Protein AF-W2CLN7-F1 (afdb_monomer)

Mean predicted aligned error: 7.68 Å

Secondary structure (DSSP, 8-state):
----EEES-EESSEEEEEEEES-EESSEEEEEEEES-EESSEEEEEEEES-EESSEEEEEEEES-EESSEEEEEEEES-EESSEEEEEEEES-B-SS-EEEEEEEEEB-SS-EEEEEEEEE--SS-EEEEEEEEE--SS-EEEEEEEEE--SS-EEEEEEE---

Organism: NCBI:txid1411021

Solvent-accessible surface area (backbone atoms only — not comparable to full-atom values): 7115 Å² total; per-residue (Å²): 134,73,83,41,79,48,67,69,46,78,46,69,50,79,46,78,36,40,31,38,33,49,27,38,31,56,25,40,39,40,27,48,31,36,34,50,27,38,27,57,23,37,37,38,28,47,32,36,33,50,26,38,30,56,27,40,40,38,28,48,32,38,34,48,27,38,32,57,26,38,40,39,26,47,32,39,34,48,28,38,30,62,23,41,42,37,26,45,32,39,33,48,31,41,25,64,21,43,38,40,27,48,30,40,36,53,32,40,27,63,20,41,35,41,30,45,32,41,39,40,40,46,25,61,23,41,35,41,29,46,33,39,37,43,39,43,27,62,21,42,35,43,29,48,31,40,37,35,72,61,51,88,32,60,74,49,58,80,38,79,45,74,74,130

Nearest PDB structures (foldseek):
  2bx6-assembly1_A  TM=1.753E-01  e=4.184E+00  Homo sapiens

pLDDT: mean 82.28, std 10.79, range [40.53, 95.12]

Foldseek 3Di:
DQADEDECAEEAEEAEHQEYECYEYAEEYEYQEYECYEYAEEYEYQEYENYEYAEEYEHQEYECYEYAYEYEYQEYENYEYAEEYEYQEAYAYEYCYEYEYQEYYQYEYQEEYEYAEYENYEYQYEYEYAEYADYEYQEEYEYAEYEAYDYVYHYHYVYYHHDD

Sequence (164 aa):
MSAGTIMGCDGRGRMSAGILMGCGSRGRMSADVLMGCDSRGRMSAGVLMGCGSRGRMSADVLMGCDSRGRMSADVLMGCDGRGRMSADVLMGCDSPGDTVASMIMGCGSPGDTVASMIMGYGSPGDTVASTIMGCGSPGDTVASMIMGYGSPGDTVASMIMSWA

Radius of gyration: 18.01 Å; Cα contacts (8 Å, |Δi|>4): 533; chains: 1; bounding box: 44×25×57 Å

Structure (mmCIF, N/CA/C/O backbone):
data_AF-W2CLN7-F1
#
_entry.id   AF-W2CLN7-F1
#
loop_
_atom_site.group_PDB
_atom_site.id
_atom_site.type_symbol
_atom_site.label_atom_id
_atom_site.label_alt_id
_atom_site.label_comp_id
_atom_site.label_asym_id
_atom_site.label_entity_id
_atom_site.label_seq_id
_atom_site.pdbx_PDB_ins_code
_atom_site.Cartn_x
_atom_site.Cartn_y
_atom_site.Cartn_z
_atom_site.occupancy
_atom_site.B_iso_or_equiv
_atom_site.auth_seq_id
_atom_site.auth_comp_id
_atom_site.auth_asym_id
_atom_site.auth_atom_id
_atom_site.pdbx_PDB_model_num
ATOM 1 N N . MET A 1 1 ? 11.859 -13.016 -22.669 1.00 40.53 1 MET A N 1
ATOM 2 C CA . MET A 1 1 ? 11.866 -13.033 -21.192 1.00 40.53 1 MET A CA 1
ATOM 3 C C . MET A 1 1 ? 13.079 -12.243 -20.731 1.00 40.53 1 MET A C 1
ATOM 5 O O . MET A 1 1 ? 14.184 -12.759 -20.799 1.00 40.53 1 MET A O 1
ATOM 9 N N . SER A 1 2 ? 12.904 -10.970 -20.378 1.00 44.28 2 SER A N 1
ATOM 10 C CA . SER A 1 2 ? 14.002 -10.115 -19.904 1.00 44.28 2 SER A CA 1
ATOM 11 C C . SER A 1 2 ? 14.142 -10.271 -18.388 1.00 44.28 2 SER A C 1
ATOM 13 O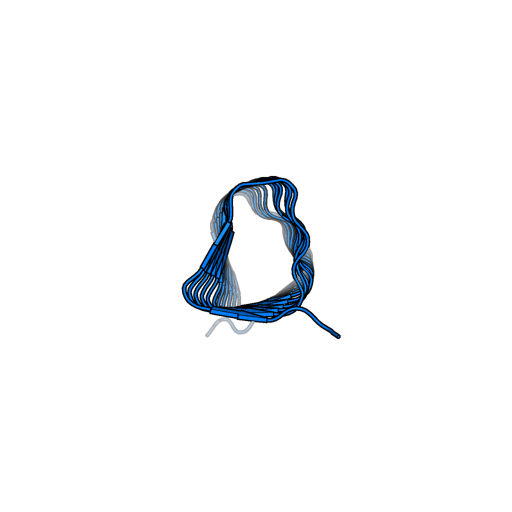 O . SER A 1 2 ? 13.695 -9.418 -17.631 1.00 44.28 2 SER A O 1
ATOM 15 N N . ALA A 1 3 ? 14.709 -11.396 -17.946 1.00 51.69 3 ALA A N 1
ATOM 16 C CA . ALA A 1 3 ? 14.999 -11.680 -16.538 1.00 51.69 3 ALA A CA 1
ATOM 17 C C . ALA A 1 3 ? 16.324 -11.015 -16.125 1.00 51.69 3 ALA A C 1
ATOM 19 O O . ALA A 1 3 ? 17.318 -11.680 -15.850 1.00 51.69 3 ALA A O 1
ATOM 20 N N . GLY A 1 4 ? 16.370 -9.687 -16.196 1.00 80.12 4 GLY A N 1
ATOM 21 C CA . GLY A 1 4 ? 17.538 -8.912 -15.788 1.00 80.12 4 GLY A CA 1
ATOM 22 C C . GLY A 1 4 ? 17.340 -8.307 -14.405 1.00 80.12 4 GLY A C 1
ATOM 23 O O . GLY A 1 4 ? 16.282 -7.737 -14.131 1.00 80.12 4 GLY A O 1
ATOM 24 N N . THR A 1 5 ? 18.372 -8.390 -13.570 1.00 84.31 5 THR A N 1
ATOM 25 C CA . THR A 1 5 ? 18.561 -7.470 -12.444 1.00 84.31 5 THR A CA 1
ATOM 26 C C . THR A 1 5 ? 19.162 -6.181 -12.995 1.00 84.31 5 THR A C 1
ATOM 28 O O . THR A 1 5 ? 20.199 -6.233 -13.657 1.00 84.31 5 THR A O 1
ATOM 31 N N . ILE A 1 6 ? 18.541 -5.030 -12.738 1.00 83.00 6 ILE A N 1
ATOM 32 C CA . ILE A 1 6 ? 19.112 -3.720 -13.082 1.00 83.00 6 ILE A CA 1
ATOM 33 C C . ILE A 1 6 ? 19.438 -2.973 -11.792 1.00 83.00 6 ILE A C 1
ATOM 35 O O . ILE A 1 6 ? 18.638 -2.938 -10.859 1.00 83.00 6 ILE A O 1
ATOM 39 N N . MET A 1 7 ? 20.624 -2.379 -11.740 1.00 87.38 7 MET A N 1
ATOM 40 C CA . MET A 1 7 ? 21.128 -1.653 -10.580 1.00 87.38 7 MET A CA 1
ATOM 41 C C . MET A 1 7 ? 21.495 -0.220 -10.975 1.00 87.38 7 MET A C 1
ATOM 43 O O . MET A 1 7 ? 22.081 -0.019 -12.038 1.00 87.38 7 MET A O 1
ATOM 47 N N . GLY A 1 8 ? 21.181 0.759 -10.120 1.00 80.62 8 GLY A N 1
ATOM 48 C CA . GLY A 1 8 ? 21.719 2.124 -10.216 1.00 80.62 8 GLY A CA 1
ATOM 49 C C . GLY A 1 8 ? 21.309 2.873 -11.484 1.00 80.62 8 GLY A C 1
ATOM 50 O O . GLY A 1 8 ? 22.146 3.467 -12.162 1.00 80.62 8 GLY A O 1
ATOM 51 N N . CYS A 1 9 ? 20.033 2.791 -11.850 1.00 79.75 9 CYS A N 1
ATOM 52 C CA . CYS A 1 9 ? 19.534 3.259 -13.132 1.00 79.75 9 CYS A CA 1
ATOM 53 C C . CYS A 1 9 ? 18.553 4.428 -12.997 1.00 79.75 9 CYS A C 1
ATOM 55 O O . CYS A 1 9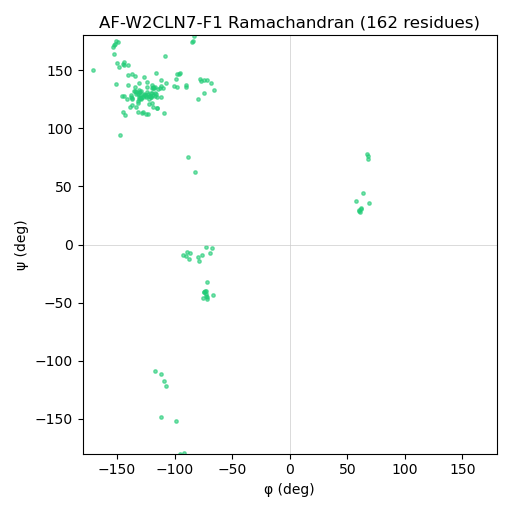 ? 17.544 4.316 -12.307 1.00 79.75 9 CYS A O 1
ATOM 57 N N . ASP A 1 10 ? 18.818 5.527 -13.711 1.00 85.12 10 ASP A N 1
ATOM 58 C CA . ASP A 1 10 ? 18.001 6.743 -13.673 1.00 85.12 10 ASP A CA 1
ATOM 59 C C . ASP A 1 10 ? 17.370 7.064 -15.030 1.00 85.12 10 ASP A C 1
ATOM 61 O O . ASP A 1 10 ? 18.049 7.181 -16.051 1.00 85.12 10 ASP A O 1
ATOM 65 N N . GLY A 1 11 ? 16.050 7.261 -15.055 1.00 78.06 11 GLY A N 1
ATOM 66 C CA . GLY A 1 11 ? 15.325 7.516 -16.300 1.00 78.06 11 GLY A CA 1
ATOM 67 C C . GLY A 1 11 ? 14.079 8.388 -16.156 1.00 78.06 11 GLY A C 1
ATOM 68 O O . GLY A 1 11 ? 13.441 8.486 -15.110 1.00 78.06 11 GLY A O 1
ATOM 69 N N . ARG A 1 12 ? 13.671 9.040 -17.250 1.00 75.62 12 ARG A N 1
ATOM 70 C CA . ARG A 1 12 ? 12.396 9.789 -17.304 1.00 75.62 12 ARG A CA 1
ATOM 71 C C . ARG A 1 12 ? 11.223 8.959 -17.842 1.00 75.62 12 ARG A C 1
ATOM 73 O O . ARG A 1 12 ? 10.091 9.427 -17.791 1.00 75.62 12 ARG A O 1
ATOM 80 N N . GLY A 1 13 ? 11.502 7.764 -18.366 1.00 78.00 13 GLY A N 1
ATOM 81 C CA . GLY A 1 13 ? 10.555 6.929 -19.106 1.00 78.00 13 GLY A CA 1
ATOM 82 C C . GLY A 1 13 ? 9.903 5.813 -18.288 1.00 78.00 13 GLY A C 1
ATOM 83 O O . GLY A 1 13 ? 9.705 5.924 -17.077 1.00 78.00 13 GLY A O 1
ATOM 84 N N . ARG A 1 14 ? 9.530 4.740 -18.991 1.00 83.75 14 ARG A N 1
ATOM 85 C CA . ARG A 1 14 ? 9.054 3.491 -18.393 1.00 83.75 14 ARG A CA 1
ATOM 86 C C . ARG A 1 14 ? 10.235 2.560 -18.155 1.00 83.75 14 ARG A C 1
ATOM 88 O O . ARG A 1 14 ? 11.065 2.406 -19.044 1.00 83.75 14 ARG A O 1
ATOM 95 N N . MET A 1 15 ? 10.277 1.942 -16.985 1.00 84.56 15 MET A N 1
ATOM 96 C CA . MET A 1 15 ? 11.284 0.960 -16.610 1.00 84.56 15 MET A CA 1
ATOM 97 C C . MET A 1 15 ? 10.586 -0.340 -16.225 1.00 84.56 15 MET A C 1
ATOM 99 O O . MET A 1 15 ? 9.626 -0.318 -15.449 1.00 84.56 15 MET A O 1
ATOM 103 N N . SER A 1 16 ? 11.041 -1.450 -16.801 1.00 85.94 16 SER A N 1
ATOM 104 C CA . SER A 1 16 ? 10.509 -2.778 -16.507 1.00 85.94 16 SER A CA 1
ATOM 105 C C . SER A 1 16 ? 11.621 -3.817 -16.474 1.00 85.94 16 SER A C 1
ATOM 107 O O . SER A 1 16 ? 12.384 -3.918 -17.433 1.00 85.94 16 SER A O 1
ATOM 109 N N . ALA A 1 17 ? 11.716 -4.556 -15.373 1.00 86.81 17 ALA A N 1
ATOM 110 C CA . ALA A 1 17 ? 12.707 -5.610 -15.147 1.00 86.81 17 ALA A CA 1
ATOM 111 C C . ALA A 1 17 ? 12.148 -6.653 -14.170 1.00 86.81 17 ALA A C 1
ATOM 113 O O . ALA A 1 17 ? 11.103 -6.416 -13.579 1.00 86.81 17 ALA A O 1
ATOM 114 N N . GLY A 1 18 ? 12.836 -7.779 -13.972 1.00 88.69 18 GLY A N 1
ATOM 115 C CA . GLY A 1 18 ? 12.469 -8.705 -12.891 1.00 88.69 18 GLY A CA 1
ATOM 116 C C . GLY A 1 18 ? 12.827 -8.120 -11.523 1.00 88.69 18 GLY A C 1
ATOM 117 O O . GLY A 1 18 ? 11.998 -8.065 -10.621 1.00 88.69 18 GLY A O 1
ATOM 118 N N . ILE A 1 19 ? 14.050 -7.595 -11.395 1.00 90.38 19 ILE A N 1
ATOM 119 C CA . ILE A 1 19 ? 14.555 -6.991 -10.156 1.00 90.38 19 ILE A CA 1
ATOM 120 C C . ILE A 1 19 ? 15.177 -5.629 -10.474 1.00 90.38 19 ILE A C 1
ATOM 122 O O . ILE A 1 19 ? 16.013 -5.529 -11.376 1.00 90.38 19 ILE A O 1
ATOM 126 N N . LEU A 1 20 ? 14.816 -4.589 -9.718 1.00 88.69 20 LEU A N 1
ATOM 127 C CA . LEU A 1 20 ? 15.508 -3.296 -9.738 1.00 88.69 20 LEU A CA 1
ATOM 128 C C . LEU A 1 20 ? 16.068 -2.965 -8.354 1.00 88.69 20 LEU A C 1
ATOM 130 O O . LEU A 1 20 ? 15.388 -3.122 -7.341 1.00 88.69 20 LEU A O 1
ATOM 134 N N . MET A 1 21 ? 17.297 -2.459 -8.316 1.00 91.56 21 MET A N 1
ATOM 135 C CA . MET A 1 21 ? 17.931 -1.989 -7.086 1.00 91.56 21 MET A CA 1
ATOM 136 C C . MET A 1 21 ? 18.499 -0.585 -7.256 1.00 91.56 21 MET A C 1
ATOM 138 O O . MET A 1 21 ? 19.287 -0.339 -8.171 1.00 91.56 21 MET A O 1
ATOM 142 N N . GLY A 1 22 ? 18.133 0.334 -6.362 1.00 89.81 22 GLY A N 1
ATOM 143 C CA . GLY A 1 22 ? 18.686 1.689 -6.350 1.00 89.81 22 GLY A CA 1
ATOM 144 C C . GLY A 1 22 ? 18.390 2.486 -7.621 1.00 89.81 22 GLY A C 1
ATOM 145 O O . GLY A 1 22 ? 19.237 3.256 -8.063 1.00 89.81 22 GLY A O 1
ATOM 146 N N . CYS A 1 23 ? 17.248 2.247 -8.271 1.00 87.69 23 CYS A N 1
ATOM 147 C CA . CYS A 1 23 ? 16.892 2.933 -9.511 1.00 87.69 23 CYS A CA 1
ATOM 148 C C . CYS A 1 23 ? 15.928 4.099 -9.261 1.00 87.69 23 CYS A C 1
ATOM 150 O O . CYS A 1 23 ? 14.998 4.003 -8.457 1.00 87.69 23 CYS A O 1
ATOM 152 N N . GLY A 1 24 ? 16.118 5.189 -10.003 1.00 85.88 24 GLY A N 1
ATOM 153 C CA . GLY A 1 24 ? 15.277 6.376 -9.984 1.00 85.88 24 GLY A CA 1
ATOM 154 C C . GLY A 1 24 ? 14.461 6.530 -11.267 1.00 85.88 24 GLY A C 1
ATOM 155 O O . GLY A 1 24 ? 14.965 6.433 -12.389 1.00 85.88 24 GLY A O 1
ATOM 156 N N . SER A 1 25 ? 13.166 6.842 -11.154 1.00 83.06 25 SER A N 1
ATOM 157 C CA . SER A 1 25 ? 12.386 7.248 -12.327 1.00 83.06 25 SER A CA 1
ATOM 158 C C . SER A 1 25 ? 11.452 8.432 -12.098 1.00 83.06 25 SER A C 1
ATOM 160 O O . SER A 1 25 ? 10.865 8.628 -11.035 1.00 83.06 25 SER A O 1
ATOM 162 N N . ARG A 1 26 ? 11.258 9.254 -13.135 1.00 83.62 26 ARG A N 1
ATOM 163 C CA . ARG A 1 26 ? 10.167 10.253 -13.145 1.00 83.62 26 ARG A CA 1
ATOM 164 C C . ARG A 1 26 ? 8.863 9.712 -13.738 1.00 83.62 26 ARG A C 1
ATOM 166 O O . ARG A 1 26 ? 7.851 10.403 -13.670 1.00 83.62 26 ARG A O 1
ATOM 173 N N . GLY A 1 27 ? 8.904 8.524 -14.338 1.00 84.88 27 GLY A N 1
ATOM 174 C CA . GLY A 1 27 ? 7.815 7.948 -15.118 1.00 84.88 27 GLY A CA 1
ATOM 175 C C . GLY A 1 27 ? 7.121 6.792 -14.405 1.00 84.88 27 GLY A C 1
ATOM 176 O O . GLY A 1 27 ? 6.542 6.964 -13.333 1.00 84.88 27 GLY A O 1
ATOM 177 N N . ARG A 1 28 ? 7.104 5.618 -15.041 1.00 86.38 28 ARG A N 1
ATOM 178 C CA . ARG A 1 28 ? 6.528 4.404 -14.446 1.00 86.38 28 ARG A CA 1
ATOM 179 C C . ARG A 1 28 ? 7.599 3.349 -14.262 1.00 86.38 28 ARG A C 1
ATOM 181 O O . ARG A 1 28 ? 8.358 3.099 -15.193 1.00 86.38 28 ARG A O 1
ATOM 188 N N . MET A 1 29 ? 7.597 2.712 -13.104 1.00 88.94 29 MET A N 1
ATOM 189 C CA . MET A 1 29 ? 8.494 1.618 -12.768 1.00 88.94 29 MET A CA 1
ATOM 190 C C . MET A 1 29 ? 7.658 0.386 -12.436 1.00 88.94 29 MET A C 1
ATOM 192 O O . MET A 1 29 ? 6.744 0.482 -11.618 1.00 88.94 29 MET A O 1
ATOM 196 N N . SER A 1 30 ? 7.952 -0.730 -13.098 1.00 90.06 30 SER A N 1
ATOM 197 C CA . SER A 1 30 ? 7.366 -2.034 -12.794 1.00 90.06 30 SER A CA 1
ATOM 198 C C . SER A 1 30 ? 8.451 -3.087 -12.652 1.00 90.06 30 SER A C 1
ATOM 200 O O . SER A 1 30 ? 9.293 -3.190 -13.537 1.00 90.06 30 SER A O 1
ATOM 202 N N . ALA A 1 31 ? 8.420 -3.880 -11.591 1.00 90.50 31 ALA A N 1
ATOM 203 C CA . ALA A 1 31 ? 9.251 -5.076 -11.487 1.00 90.50 31 ALA A CA 1
ATOM 204 C C . ALA A 1 31 ? 8.579 -6.132 -10.618 1.00 90.50 31 ALA A C 1
ATOM 206 O O . ALA A 1 31 ? 7.556 -5.840 -10.019 1.00 90.50 31 ALA A O 1
ATOM 207 N N . ASP A 1 32 ? 9.151 -7.322 -10.506 1.00 93.00 32 ASP A N 1
ATOM 208 C CA . ASP A 1 32 ? 8.696 -8.271 -9.488 1.00 93.00 32 ASP A CA 1
ATOM 209 C C . ASP A 1 32 ? 9.198 -7.819 -8.107 1.00 93.00 32 ASP A C 1
ATOM 211 O O . ASP A 1 32 ? 8.439 -7.805 -7.138 1.00 93.00 32 ASP A O 1
ATOM 215 N N . VAL A 1 33 ? 10.452 -7.347 -8.039 1.00 92.31 33 VAL A N 1
ATOM 216 C CA . VAL A 1 33 ? 11.088 -6.840 -6.813 1.00 92.31 33 VAL A CA 1
ATOM 217 C C . VAL A 1 33 ? 11.766 -5.489 -7.053 1.00 92.31 33 VAL A C 1
ATOM 219 O O . VAL A 1 33 ? 12.587 -5.358 -7.965 1.00 92.31 33 VAL A O 1
ATOM 222 N N . LEU A 1 34 ? 11.487 -4.496 -6.201 1.00 90.56 34 LEU A N 1
ATOM 223 C CA . LEU A 1 34 ? 12.263 -3.252 -6.116 1.00 90.56 34 LEU A CA 1
ATOM 224 C C . LEU A 1 34 ? 12.880 -3.102 -4.726 1.00 90.56 34 LEU A C 1
ATOM 226 O O . LEU A 1 34 ? 12.198 -3.258 -3.713 1.00 90.56 34 LEU A O 1
ATOM 230 N N . MET A 1 35 ? 14.153 -2.722 -4.675 1.00 93.38 35 MET A N 1
ATOM 231 C CA . MET A 1 35 ? 14.824 -2.359 -3.426 1.00 93.38 35 MET A CA 1
ATOM 232 C C . MET A 1 35 ? 15.474 -0.983 -3.543 1.00 93.38 35 MET A C 1
ATOM 234 O O . MET A 1 35 ? 16.206 -0.724 -4.501 1.00 93.38 35 MET A O 1
ATOM 238 N N . GLY A 1 36 ? 15.207 -0.091 -2.588 1.00 92.00 36 GLY A N 1
ATOM 239 C CA . GLY A 1 36 ? 15.827 1.238 -2.532 1.00 92.00 36 GLY A CA 1
ATOM 240 C C . GLY A 1 36 ? 15.553 2.112 -3.759 1.00 92.00 36 GLY A C 1
ATOM 241 O O . GLY A 1 36 ? 16.416 2.884 -4.164 1.00 92.00 36 GLY A O 1
ATOM 242 N N . CYS A 1 37 ? 14.416 1.922 -4.431 1.00 90.50 37 CYS A N 1
ATOM 243 C CA . CYS A 1 37 ? 14.094 2.637 -5.664 1.00 90.50 37 CYS A CA 1
ATOM 244 C C . CYS A 1 37 ? 13.227 3.869 -5.391 1.00 90.50 37 CYS A C 1
ATOM 246 O O . CYS A 1 37 ? 12.349 3.843 -4.531 1.00 90.50 37 CYS A O 1
ATOM 248 N N . ASP A 1 38 ? 13.401 4.913 -6.202 1.00 90.50 38 A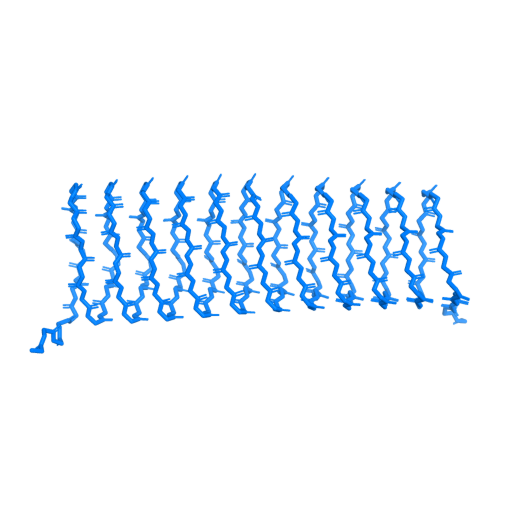SP A N 1
ATOM 249 C CA . ASP A 1 38 ? 12.662 6.170 -6.086 1.00 90.50 38 ASP A CA 1
ATOM 250 C C . ASP A 1 38 ? 11.852 6.479 -7.348 1.00 90.50 38 ASP A C 1
ATOM 252 O O . ASP A 1 38 ? 12.368 6.489 -8.468 1.00 90.50 38 ASP A O 1
ATOM 256 N N . SER A 1 39 ? 10.566 6.812 -7.198 1.00 86.19 39 SER A N 1
ATOM 257 C CA . SER A 1 39 ? 9.731 7.237 -8.329 1.00 86.19 39 SER A CA 1
ATOM 258 C C . SER A 1 39 ? 8.889 8.477 -8.054 1.00 86.19 39 SER A C 1
ATOM 260 O O . SER A 1 39 ? 8.098 8.539 -7.114 1.00 86.19 39 SER A O 1
ATOM 262 N N . ARG A 1 40 ? 8.955 9.475 -8.944 1.00 85.81 40 ARG A N 1
ATOM 263 C CA . ARG A 1 40 ? 8.006 10.610 -8.904 1.00 85.81 40 ARG A CA 1
ATOM 264 C C . ARG A 1 40 ? 6.640 10.281 -9.511 1.00 85.81 40 ARG A C 1
ATOM 266 O O . ARG A 1 40 ? 5.715 11.067 -9.331 1.00 85.81 40 ARG A O 1
ATOM 273 N N . GLY A 1 41 ? 6.529 9.179 -10.251 1.00 86.38 41 GLY A N 1
ATOM 274 C CA . GLY A 1 41 ? 5.321 8.814 -10.983 1.00 86.38 41 GLY A CA 1
ATOM 275 C C . GLY A 1 41 ? 4.608 7.618 -10.364 1.00 86.38 41 GLY A C 1
ATOM 276 O O . GLY A 1 41 ? 4.094 7.714 -9.253 1.00 86.38 41 GLY A O 1
ATOM 277 N N . ARG A 1 42 ? 4.504 6.508 -11.101 1.00 88.06 42 ARG A N 1
ATOM 278 C CA . ARG A 1 42 ? 3.890 5.276 -10.573 1.00 88.06 42 ARG A CA 1
ATOM 279 C C . ARG A 1 42 ? 4.915 4.171 -10.404 1.00 88.06 42 ARG A C 1
ATOM 281 O O . ARG A 1 42 ? 5.785 4.016 -11.258 1.00 88.06 42 ARG A O 1
ATOM 288 N N . MET A 1 43 ? 4.775 3.413 -9.333 1.00 90.62 43 MET A N 1
ATOM 289 C CA . MET A 1 43 ? 5.615 2.276 -8.997 1.00 90.62 43 MET A CA 1
ATOM 290 C C . MET A 1 43 ? 4.711 1.081 -8.705 1.00 90.62 43 MET A C 1
ATOM 292 O O . MET A 1 43 ? 3.807 1.205 -7.880 1.00 90.62 43 MET A O 1
ATOM 296 N N . SER A 1 44 ? 4.934 -0.031 -9.404 1.00 91.75 44 SER A N 1
ATOM 297 C CA . SER A 1 44 ? 4.251 -1.297 -9.136 1.00 91.75 44 SER A CA 1
ATOM 298 C C . SER A 1 44 ? 5.240 -2.441 -9.011 1.00 91.75 44 SER A C 1
ATOM 300 O O . SER A 1 44 ? 6.076 -2.597 -9.897 1.00 91.75 44 SER A O 1
ATOM 302 N N . ALA A 1 45 ? 5.120 -3.258 -7.971 1.00 92.50 45 ALA A N 1
ATOM 303 C CA . ALA A 1 45 ? 5.865 -4.510 -7.893 1.00 92.50 45 ALA A CA 1
ATOM 304 C C . ALA A 1 45 ? 5.123 -5.593 -7.122 1.00 92.50 45 ALA A C 1
ATOM 306 O O . ALA A 1 45 ? 4.086 -5.300 -6.556 1.00 92.50 45 ALA A O 1
ATOM 307 N N . GLY A 1 46 ? 5.641 -6.819 -7.079 1.00 93.94 46 GLY A N 1
ATOM 308 C CA . GLY A 1 46 ? 5.189 -7.782 -6.071 1.00 93.94 46 GLY A CA 1
ATOM 309 C C . GLY A 1 46 ? 5.722 -7.388 -4.693 1.00 93.94 46 GLY A C 1
ATOM 310 O O . GLY A 1 46 ? 4.978 -7.310 -3.720 1.00 93.94 46 GLY A O 1
ATOM 311 N N . VAL A 1 47 ? 7.010 -7.033 -4.627 1.00 93.38 47 VAL A N 1
ATOM 312 C CA . VAL A 1 47 ? 7.686 -6.650 -3.379 1.00 93.38 47 VAL A CA 1
ATOM 313 C C . VAL A 1 47 ? 8.437 -5.331 -3.538 1.00 93.38 47 VAL A C 1
ATOM 315 O O . VAL A 1 47 ? 9.263 -5.186 -4.443 1.00 93.38 47 VAL A O 1
ATOM 318 N N . LEU A 1 48 ? 8.203 -4.388 -2.622 1.00 91.69 48 LEU A N 1
ATOM 319 C CA . LEU A 1 48 ? 9.017 -3.181 -2.462 1.00 91.69 48 LEU A CA 1
ATOM 320 C C . LEU A 1 48 ? 9.655 -3.142 -1.078 1.00 91.69 48 LEU A C 1
ATOM 322 O O . LEU A 1 48 ? 8.987 -3.331 -0.062 1.00 91.69 48 LEU A O 1
ATOM 326 N N . MET A 1 49 ? 10.940 -2.815 -1.039 1.00 94.69 49 MET A N 1
ATOM 327 C CA . MET A 1 49 ? 11.675 -2.631 0.209 1.00 94.69 49 MET A CA 1
ATOM 328 C C . MET A 1 49 ? 12.442 -1.312 0.177 1.00 94.69 49 MET A C 1
ATOM 330 O O . MET A 1 49 ? 13.210 -1.067 -0.756 1.00 94.69 49 MET A O 1
ATOM 334 N N . GLY A 1 50 ? 12.230 -0.449 1.172 1.00 92.56 50 GLY A N 1
ATOM 335 C CA . GLY A 1 50 ? 12.954 0.822 1.288 1.00 92.56 50 GLY A CA 1
ATOM 336 C C . GLY A 1 50 ? 12.738 1.772 0.106 1.00 92.56 50 GLY A C 1
ATOM 337 O O . GLY A 1 50 ? 13.657 2.490 -0.273 1.00 92.56 50 GLY A O 1
ATOM 338 N N . CYS A 1 51 ? 11.588 1.700 -0.568 1.00 91.19 51 CYS A N 1
ATOM 339 C CA . CYS A 1 51 ? 11.331 2.472 -1.782 1.00 91.19 51 CYS A CA 1
ATOM 340 C C . CYS A 1 51 ? 10.573 3.769 -1.484 1.00 91.19 51 CYS A C 1
ATOM 342 O O . CYS A 1 51 ? 9.697 3.806 -0.623 1.00 91.19 51 CYS A O 1
ATOM 344 N N . GLY A 1 52 ? 10.855 4.814 -2.263 1.00 89.50 52 GLY A N 1
ATOM 345 C CA . GLY A 1 52 ? 10.213 6.118 -2.159 1.00 89.50 52 GLY A CA 1
ATOM 346 C C . GLY A 1 52 ? 9.318 6.438 -3.357 1.00 89.50 52 GLY A C 1
ATOM 347 O O . GLY A 1 52 ? 9.691 6.260 -4.521 1.00 89.50 52 GLY A O 1
ATOM 348 N N . SER A 1 53 ? 8.120 6.988 -3.121 1.00 87.19 53 SER A N 1
ATOM 349 C CA . SER A 1 53 ? 7.320 7.567 -4.206 1.00 87.19 53 SER A CA 1
ATOM 350 C C . SER A 1 53 ? 6.592 8.862 -3.865 1.00 87.19 53 SER A C 1
ATOM 352 O O . SER A 1 53 ? 5.935 9.005 -2.840 1.00 87.19 53 SER A O 1
ATOM 354 N N . ARG A 1 54 ? 6.619 9.826 -4.794 1.00 86.06 54 ARG A N 1
ATOM 355 C CA . ARG A 1 54 ? 5.758 11.024 -4.711 1.00 86.06 54 ARG A CA 1
ATOM 356 C C . ARG A 1 54 ? 4.380 10.838 -5.344 1.00 86.06 54 ARG A C 1
ATOM 358 O O . ARG A 1 54 ? 3.536 11.713 -5.182 1.00 86.06 54 ARG A O 1
ATOM 365 N N . GLY A 1 55 ? 4.175 9.764 -6.102 1.00 87.50 55 GLY A N 1
ATOM 366 C CA . GLY A 1 55 ? 2.956 9.547 -6.873 1.00 87.50 55 GLY A CA 1
ATOM 367 C C . GLY A 1 55 ? 2.134 8.389 -6.329 1.00 87.50 55 GLY A C 1
ATOM 368 O O . GLY A 1 55 ? 1.522 8.510 -5.275 1.00 87.50 55 GLY A O 1
ATOM 369 N N . ARG A 1 56 ? 2.042 7.286 -7.074 1.00 88.44 56 ARG A N 1
ATOM 370 C CA . ARG A 1 56 ? 1.305 6.098 -6.615 1.00 88.44 56 ARG A CA 1
ATOM 371 C C . ARG A 1 56 ? 2.215 4.892 -6.532 1.00 88.44 56 ARG A C 1
ATOM 373 O O . ARG A 1 56 ? 2.950 4.630 -7.482 1.00 88.44 56 ARG A O 1
ATOM 380 N N . MET A 1 57 ? 2.098 4.171 -5.433 1.00 91.38 57 MET A N 1
ATOM 381 C CA . MET A 1 57 ? 2.841 2.962 -5.138 1.00 91.38 57 MET A CA 1
ATOM 382 C C . MET A 1 57 ? 1.845 1.832 -4.895 1.00 91.38 57 MET A C 1
ATOM 384 O O . MET A 1 57 ? 0.906 2.002 -4.116 1.00 91.38 57 MET A O 1
ATOM 388 N N . SER A 1 58 ? 2.024 0.715 -5.595 1.00 92.44 58 SER A N 1
ATOM 389 C CA . SER A 1 58 ? 1.184 -0.467 -5.419 1.00 92.44 58 SER A CA 1
ATOM 390 C C . SER A 1 58 ? 2.023 -1.734 -5.423 1.00 92.44 58 SER A C 1
ATOM 392 O O . SER A 1 58 ? 2.786 -1.932 -6.366 1.00 92.44 58 SER A O 1
ATOM 394 N N . ALA A 1 59 ? 1.890 -2.578 -4.408 1.00 93.44 59 ALA A N 1
ATOM 395 C CA . ALA A 1 59 ? 2.545 -3.881 -4.398 1.00 93.44 59 ALA A CA 1
ATOM 396 C C . ALA A 1 59 ? 1.777 -4.899 -3.576 1.00 93.44 59 ALA A C 1
ATOM 398 O O . ALA A 1 59 ? 0.853 -4.508 -2.889 1.00 93.44 59 ALA A O 1
ATOM 399 N N . ASP A 1 60 ? 2.167 -6.165 -3.596 1.00 95.12 60 ASP A N 1
ATOM 400 C CA . ASP A 1 60 ? 1.594 -7.131 -2.655 1.00 95.12 60 ASP A CA 1
ATOM 401 C C . ASP A 1 60 ? 2.189 -6.881 -1.258 1.00 95.12 60 ASP A C 1
ATOM 403 O O . ASP A 1 60 ? 1.479 -6.838 -0.255 1.00 95.12 60 ASP A O 1
ATOM 407 N N . VAL A 1 61 ? 3.499 -6.605 -1.195 1.00 93.81 61 VAL A N 1
ATOM 408 C CA . VAL A 1 61 ? 4.223 -6.336 0.055 1.00 93.81 61 VAL A CA 1
ATOM 409 C C . VAL A 1 61 ? 5.063 -5.066 -0.048 1.00 93.81 61 VAL A C 1
ATOM 411 O O . VAL A 1 61 ? 5.919 -4.949 -0.930 1.00 93.81 61 VAL A O 1
ATOM 414 N N . LEU A 1 62 ? 4.880 -4.143 0.901 1.00 91.81 62 LEU A N 1
ATOM 415 C CA . LEU A 1 62 ? 5.781 -3.011 1.127 1.00 91.81 62 LEU A CA 1
ATOM 416 C C . LEU A 1 62 ? 6.406 -3.086 2.517 1.00 91.81 62 LEU A C 1
ATOM 418 O O . LEU A 1 62 ? 5.723 -3.286 3.522 1.00 91.81 62 LEU A O 1
ATOM 422 N N . MET A 1 63 ? 7.711 -2.852 2.572 1.00 94.31 63 MET A N 1
ATOM 423 C CA . MET A 1 63 ? 8.465 -2.817 3.819 1.00 94.31 63 MET A CA 1
ATOM 424 C C . MET A 1 63 ? 9.349 -1.572 3.866 1.00 94.31 63 MET A C 1
ATOM 426 O O . MET A 1 63 ? 10.161 -1.362 2.962 1.00 94.31 63 MET A O 1
ATOM 430 N N . GLY A 1 64 ? 9.200 -0.742 4.901 1.00 91.88 64 GLY A N 1
ATOM 431 C CA . GLY A 1 64 ? 10.036 0.449 5.088 1.00 91.88 64 GLY A CA 1
ATOM 432 C C . GLY A 1 64 ? 9.913 1.474 3.959 1.00 91.88 64 GLY A C 1
ATOM 433 O O . GLY A 1 64 ? 10.912 2.078 3.582 1.00 91.88 64 GLY A O 1
ATOM 434 N N . CYS A 1 65 ? 8.752 1.570 3.309 1.00 90.75 65 CYS A N 1
ATOM 435 C CA . CYS A 1 65 ? 8.572 2.411 2.126 1.00 90.75 65 CYS A CA 1
ATOM 436 C C . CYS A 1 65 ? 7.952 3.763 2.479 1.00 90.75 65 CYS A C 1
ATOM 438 O O . CYS A 1 65 ? 7.063 3.839 3.322 1.00 90.75 65 CYS A O 1
ATOM 440 N N . ASP A 1 66 ? 8.347 4.799 1.737 1.00 90.00 66 ASP A N 1
ATOM 441 C CA . ASP A 1 66 ? 7.878 6.169 1.932 1.00 90.00 66 ASP A CA 1
ATOM 442 C C . ASP A 1 66 ? 7.009 6.647 0.766 1.00 90.00 66 ASP A C 1
ATOM 444 O O . ASP A 1 66 ? 7.446 6.658 -0.393 1.00 90.00 66 ASP A O 1
ATOM 448 N N . SER A 1 67 ? 5.792 7.141 1.033 1.00 86.81 67 SER A N 1
ATOM 449 C CA . SER A 1 67 ? 4.971 7.768 -0.016 1.00 86.81 67 SER A CA 1
ATOM 450 C C . SER A 1 67 ? 4.329 9.100 0.349 1.00 86.81 67 SER A C 1
ATOM 452 O O . SER A 1 67 ? 3.621 9.249 1.335 1.00 86.81 67 SER A O 1
ATOM 454 N N . ARG A 1 68 ? 4.468 10.103 -0.527 1.00 85.12 68 ARG A N 1
ATOM 455 C CA . ARG A 1 68 ? 3.708 11.366 -0.403 1.00 85.12 68 ARG A CA 1
ATOM 456 C C . ARG A 1 68 ? 2.333 11.330 -1.073 1.00 85.12 68 ARG A C 1
ATOM 458 O O . ARG A 1 68 ? 1.613 12.318 -0.982 1.00 85.12 68 ARG A O 1
ATOM 465 N N . GLY A 1 69 ? 2.009 10.265 -1.803 1.00 86.81 69 GLY A N 1
ATOM 466 C CA . GLY A 1 69 ? 0.817 10.210 -2.644 1.00 86.81 69 GLY A CA 1
ATOM 467 C C . GLY A 1 69 ? -0.171 9.137 -2.207 1.00 86.81 69 GLY A C 1
ATOM 468 O O . GLY A 1 69 ? -0.874 9.321 -1.225 1.00 86.81 69 GLY A O 1
ATOM 469 N N . ARG A 1 70 ? -0.316 8.050 -2.966 1.00 87.75 70 ARG A N 1
ATOM 470 C CA . ARG A 1 70 ? -1.153 6.919 -2.527 1.00 87.75 70 ARG A CA 1
ATOM 471 C C . ARG A 1 70 ? -0.361 5.634 -2.504 1.00 87.75 70 ARG A C 1
ATOM 473 O O . ARG A 1 70 ? 0.337 5.342 -3.477 1.00 87.75 70 ARG A O 1
ATOM 480 N N . MET A 1 71 ? -0.540 4.890 -1.425 1.00 90.50 71 MET A N 1
ATOM 481 C CA . MET A 1 71 ? 0.084 3.605 -1.179 1.00 90.50 71 MET A CA 1
ATOM 482 C C . MET A 1 71 ? -1.012 2.551 -1.040 1.00 90.50 71 MET A C 1
ATOM 484 O O . MET A 1 71 ? -1.972 2.754 -0.295 1.00 90.50 71 MET A O 1
ATOM 488 N N . SER A 1 72 ? -0.900 1.461 -1.792 1.00 91.88 72 SER A N 1
ATOM 489 C CA . SER A 1 72 ? -1.836 0.340 -1.699 1.00 91.88 72 SER A CA 1
ATOM 490 C C . SER A 1 72 ? -1.085 -0.980 -1.736 1.00 91.88 72 SER A C 1
ATOM 492 O O . SER A 1 72 ? -0.314 -1.184 -2.672 1.00 91.88 72 SER A O 1
ATOM 494 N N . ALA A 1 73 ? -1.297 -1.851 -0.756 1.00 93.25 73 ALA A N 1
ATOM 495 C CA . ALA A 1 73 ? -0.724 -3.192 -0.778 1.00 93.25 73 ALA A CA 1
ATOM 496 C C . ALA A 1 73 ? -1.534 -4.196 0.018 1.00 93.25 73 ALA A C 1
ATOM 498 O O . ALA A 1 73 ? -2.390 -3.786 0.779 1.00 93.25 73 ALA A O 1
ATOM 499 N N . ASP A 1 74 ? -1.243 -5.484 -0.087 1.00 94.50 74 ASP A N 1
ATOM 500 C CA . ASP A 1 74 ? -1.855 -6.450 0.827 1.00 94.50 74 ASP A CA 1
ATOM 501 C C . ASP A 1 74 ? -1.219 -6.310 2.218 1.00 94.50 74 ASP A C 1
ATOM 503 O O . ASP A 1 74 ? -1.914 -6.300 3.233 1.00 94.50 74 ASP A O 1
ATOM 507 N N . VAL A 1 75 ? 0.102 -6.100 2.278 1.00 92.81 75 VAL A N 1
ATOM 508 C CA . VAL A 1 75 ? 0.851 -5.942 3.533 1.00 92.81 75 VAL A CA 1
ATOM 509 C C . VAL A 1 75 ? 1.737 -4.699 3.505 1.00 92.81 75 VAL A C 1
ATOM 511 O O . VAL A 1 75 ? 2.601 -4.568 2.636 1.00 92.81 75 VAL A O 1
ATOM 514 N N . LEU A 1 76 ? 1.583 -3.826 4.507 1.00 91.06 76 LEU A N 1
ATOM 515 C CA . LEU A 1 76 ? 2.508 -2.726 4.795 1.00 91.06 76 LEU A CA 1
ATOM 516 C C . LEU A 1 76 ? 3.140 -2.898 6.173 1.00 91.06 76 LEU A C 1
ATOM 518 O O . LEU A 1 76 ? 2.451 -3.083 7.177 1.00 91.06 76 LEU A O 1
ATOM 522 N N . MET A 1 77 ? 4.464 -2.792 6.217 1.00 92.81 77 MET A N 1
ATOM 523 C CA . MET A 1 77 ? 5.240 -2.892 7.448 1.00 92.81 77 MET A CA 1
ATOM 524 C C . MET A 1 77 ? 6.233 -1.737 7.547 1.00 92.81 77 MET A C 1
ATOM 526 O O . MET A 1 77 ? 7.075 -1.578 6.661 1.00 92.81 77 MET A O 1
ATOM 530 N N . GLY A 1 78 ? 6.155 -0.940 8.615 1.00 89.69 78 GLY A N 1
ATOM 531 C CA . GLY A 1 78 ? 7.088 0.168 8.849 1.00 89.69 78 GLY A CA 1
ATOM 532 C C . GLY A 1 78 ? 7.078 1.227 7.747 1.00 89.69 78 GLY A C 1
ATOM 533 O O . GLY A 1 78 ? 8.132 1.753 7.412 1.00 89.69 78 GLY A O 1
ATOM 534 N N . CYS A 1 79 ? 5.946 1.427 7.073 1.00 87.62 79 CYS A N 1
ATOM 535 C CA . CYS A 1 79 ? 5.837 2.341 5.942 1.00 87.62 79 CYS A CA 1
ATOM 536 C C . CYS A 1 79 ? 5.259 3.676 6.392 1.00 87.62 79 CYS A C 1
ATOM 538 O O . CYS A 1 79 ? 4.225 3.697 7.058 1.00 87.62 79 CYS A O 1
ATOM 540 N N . ASP A 1 80 ? 5.850 4.769 5.919 1.00 86.31 80 ASP A N 1
ATOM 541 C CA . ASP A 1 80 ? 5.408 6.112 6.266 1.00 86.31 80 ASP A CA 1
ATOM 542 C C . ASP A 1 80 ? 4.900 6.863 5.038 1.00 86.31 80 ASP A C 1
ATOM 544 O O . ASP A 1 80 ? 5.346 6.698 3.895 1.00 86.31 80 ASP A O 1
ATOM 548 N N . GLY A 1 81 ? 3.922 7.741 5.231 1.00 81.88 81 GLY A N 1
ATOM 549 C CA . GLY A 1 81 ? 3.457 8.518 4.095 1.00 81.88 81 GLY A CA 1
ATOM 550 C C . GLY A 1 81 ? 2.512 9.645 4.411 1.00 81.88 81 GLY A C 1
ATOM 551 O O . GLY A 1 81 ? 1.735 9.568 5.336 1.00 81.88 81 GLY A O 1
ATOM 552 N N . ARG A 1 82 ? 2.526 10.712 3.611 1.00 82.31 82 ARG A N 1
ATOM 553 C CA . ARG A 1 82 ? 1.660 11.889 3.838 1.00 82.31 82 ARG A CA 1
ATOM 554 C C . ARG A 1 82 ? 0.294 11.829 3.165 1.00 82.31 82 ARG A C 1
ATOM 556 O O . ARG A 1 82 ? -0.482 12.769 3.302 1.00 82.31 82 ARG A O 1
ATOM 563 N N . GLY A 1 83 ? 0.054 10.814 2.347 1.00 83.56 83 GLY A N 1
ATOM 564 C CA . GLY A 1 83 ? -1.200 10.692 1.618 1.00 83.56 83 GLY A CA 1
ATOM 565 C C . GLY A 1 83 ? -2.024 9.517 2.115 1.00 83.56 83 GLY A C 1
ATOM 566 O O . GLY A 1 83 ? -1.981 9.208 3.291 1.00 83.56 83 GLY A O 1
ATOM 567 N N . ARG A 1 84 ? -2.801 8.884 1.236 1.00 86.12 84 ARG A N 1
ATOM 568 C CA . ARG A 1 84 ? -3.713 7.807 1.653 1.00 86.12 84 ARG A CA 1
ATOM 569 C C . ARG A 1 84 ? -3.045 6.445 1.587 1.00 86.12 84 ARG A C 1
ATOM 571 O O . ARG A 1 84 ? -2.404 6.134 0.574 1.00 86.12 84 ARG A O 1
ATOM 578 N N . MET A 1 85 ? -3.284 5.649 2.620 1.00 88.50 85 MET A N 1
ATOM 579 C CA . MET A 1 85 ? -2.779 4.293 2.765 1.00 88.50 85 MET A CA 1
ATOM 580 C C . MET A 1 85 ? -3.943 3.300 2.750 1.00 88.50 85 MET A C 1
ATOM 582 O O . MET A 1 85 ? -4.971 3.517 3.393 1.00 88.50 85 MET A O 1
ATOM 586 N N . SER A 1 86 ? -3.813 2.224 1.980 1.00 90.06 86 SER A N 1
ATOM 587 C CA . SER A 1 86 ? -4.801 1.144 1.982 1.00 90.06 86 SER A CA 1
ATOM 588 C C . SER A 1 86 ? -4.113 -0.208 1.975 1.00 90.06 86 SER A C 1
ATOM 590 O O . SER A 1 86 ? -3.299 -0.443 1.082 1.00 90.06 86 SER A O 1
ATOM 592 N N . ALA A 1 87 ? -4.429 -1.077 2.934 1.00 91.56 87 ALA A N 1
ATOM 593 C CA . ALA A 1 87 ? -3.897 -2.433 2.922 1.00 91.56 87 ALA A CA 1
ATOM 594 C C . ALA A 1 87 ? -4.759 -3.470 3.618 1.00 91.56 87 ALA A C 1
ATOM 596 O O . ALA A 1 87 ? -5.608 -3.116 4.415 1.00 91.56 87 ALA A O 1
ATOM 597 N N . ASP A 1 88 ? -4.524 -4.756 3.389 1.00 92.75 88 ASP A N 1
ATOM 598 C CA . ASP A 1 88 ? -5.160 -5.763 4.239 1.00 92.75 88 ASP A CA 1
ATOM 599 C C . ASP A 1 88 ? -4.524 -5.794 5.629 1.00 92.75 88 ASP A C 1
ATOM 601 O O . ASP A 1 88 ? -5.236 -5.854 6.631 1.00 92.75 88 ASP A O 1
ATOM 605 N N . VAL A 1 89 ? -3.201 -5.673 5.716 1.00 90.50 89 VAL A N 1
ATOM 606 C CA . VAL A 1 89 ? -2.472 -5.669 6.987 1.00 90.50 89 VAL A CA 1
ATOM 607 C C . VAL A 1 89 ? -1.538 -4.469 7.070 1.00 90.50 89 VAL A C 1
ATOM 609 O O . VAL A 1 89 ? -0.679 -4.280 6.210 1.00 90.50 89 VAL A O 1
ATOM 612 N N . LEU A 1 90 ? -1.670 -3.692 8.147 1.00 89.56 90 LEU A N 1
ATOM 613 C CA . LEU A 1 90 ? -0.760 -2.608 8.514 1.00 89.56 90 LEU A CA 1
ATOM 614 C C . LEU A 1 90 ? -0.063 -2.913 9.831 1.00 89.56 90 LEU A C 1
ATOM 616 O O . LEU A 1 90 ? -0.721 -3.198 10.832 1.00 89.56 90 LEU A O 1
ATOM 620 N N . MET A 1 91 ? 1.260 -2.788 9.842 1.00 90.25 91 MET A N 1
ATOM 621 C CA . MET A 1 91 ? 2.067 -2.974 11.042 1.00 90.25 91 MET A CA 1
ATOM 622 C C . MET A 1 91 ? 3.081 -1.841 11.198 1.00 90.25 91 MET A C 1
ATOM 624 O O . MET A 1 91 ? 3.948 -1.672 10.340 1.00 90.25 91 MET A O 1
ATOM 628 N N . GLY A 1 92 ? 2.991 -1.078 12.291 1.00 85.25 92 GLY A N 1
ATOM 629 C CA . GLY A 1 92 ? 3.961 -0.024 12.615 1.00 85.25 92 GLY A CA 1
ATOM 630 C C . GLY A 1 92 ? 4.116 1.050 11.537 1.00 85.25 92 GLY A C 1
ATOM 631 O O . GLY A 1 92 ? 5.237 1.438 1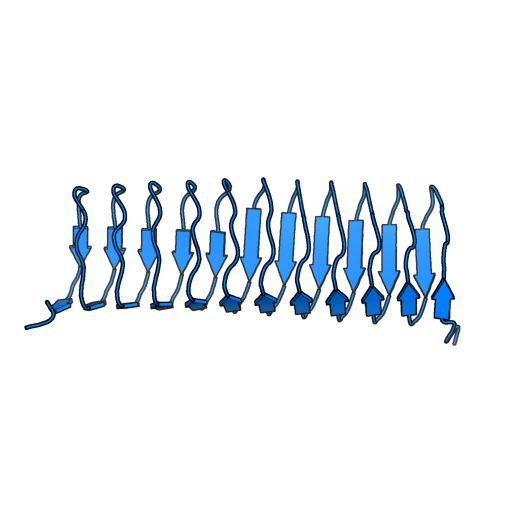1.242 1.00 85.25 92 GLY A O 1
ATOM 632 N N . CYS A 1 93 ? 3.027 1.440 10.876 1.00 83.19 93 CYS A N 1
ATOM 633 C CA . CYS A 1 93 ? 3.023 2.423 9.792 1.00 83.19 93 CYS A CA 1
ATOM 634 C C . CYS A 1 93 ? 2.407 3.740 10.265 1.00 83.19 93 CYS A C 1
ATOM 636 O O . CYS A 1 93 ? 1.352 3.706 10.904 1.00 83.19 93 CYS A O 1
ATOM 638 N N . ASP A 1 94 ? 2.993 4.874 9.869 1.00 80.25 94 ASP A N 1
ATOM 639 C CA . ASP A 1 94 ? 2.482 6.191 10.239 1.00 80.25 94 ASP A CA 1
ATOM 640 C C . ASP A 1 94 ? 2.108 7.051 9.022 1.00 80.25 94 ASP A C 1
ATOM 642 O O . ASP A 1 94 ? 2.866 7.253 8.064 1.00 80.25 94 ASP A O 1
ATOM 646 N N . SER A 1 95 ? 0.902 7.623 9.056 1.00 78.19 95 SER A N 1
ATOM 647 C CA . SER A 1 95 ? 0.430 8.506 7.992 1.00 78.19 95 SER A CA 1
ATOM 648 C C . SER A 1 95 ? -0.459 9.631 8.504 1.00 78.19 95 SER A C 1
ATOM 650 O 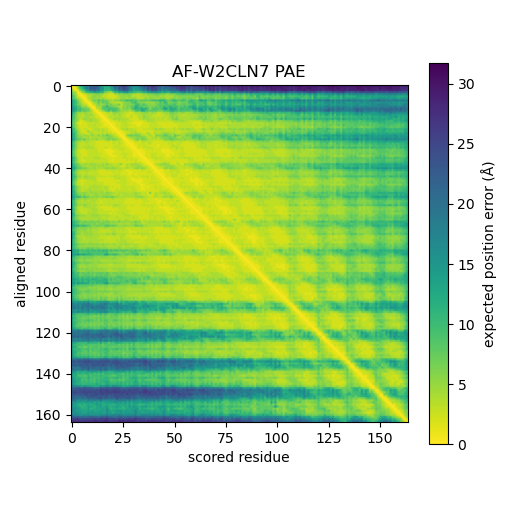O . SER A 1 95 ? -1.451 9.364 9.160 1.00 78.19 95 SER A O 1
ATOM 652 N N . PRO A 1 96 ? -0.201 10.912 8.187 1.00 78.38 96 PRO A N 1
ATOM 653 C CA . PRO A 1 96 ? -1.179 11.961 8.460 1.00 78.38 96 PRO A CA 1
ATOM 654 C C . PRO A 1 96 ? -2.404 11.961 7.540 1.00 78.38 96 PRO A C 1
ATOM 656 O O . PRO A 1 96 ? -3.257 12.827 7.707 1.00 78.38 96 PRO A O 1
ATOM 659 N N . GLY A 1 97 ? -2.479 11.070 6.550 1.00 82.38 97 GLY A N 1
ATOM 660 C CA . GLY A 1 97 ? -3.672 10.916 5.724 1.00 82.38 97 GLY A CA 1
ATOM 661 C C . GLY A 1 97 ? -4.590 9.809 6.232 1.00 82.38 97 GLY A C 1
ATOM 662 O O . GLY A 1 97 ? -4.304 9.145 7.221 1.00 82.38 97 GLY A O 1
ATOM 663 N N . ASP A 1 98 ? -5.698 9.613 5.521 1.00 85.88 98 ASP A N 1
ATOM 664 C CA . ASP A 1 98 ? -6.654 8.560 5.844 1.00 85.88 98 ASP A CA 1
ATOM 665 C C . ASP A 1 98 ? -6.058 7.172 5.575 1.00 85.88 98 ASP A C 1
ATOM 667 O O . ASP A 1 98 ? -5.456 6.920 4.514 1.00 85.88 98 ASP A O 1
ATOM 671 N N . THR A 1 99 ? -6.337 6.263 6.503 1.00 86.12 99 THR A N 1
ATOM 672 C CA . THR A 1 99 ? -5.837 4.893 6.509 1.00 86.12 99 THR A CA 1
ATOM 673 C C . THR A 1 99 ? -7.005 3.916 6.470 1.00 86.12 99 THR A C 1
ATOM 675 O O . THR A 1 99 ? -7.929 3.985 7.277 1.00 86.12 99 THR A O 1
ATOM 678 N N . VAL A 1 100 ? -6.977 2.988 5.517 1.00 89.12 100 VAL A N 1
ATOM 679 C CA . VAL A 1 100 ? -7.988 1.930 5.409 1.00 89.12 100 VAL A CA 1
ATOM 680 C C . VAL A 1 100 ? -7.295 0.586 5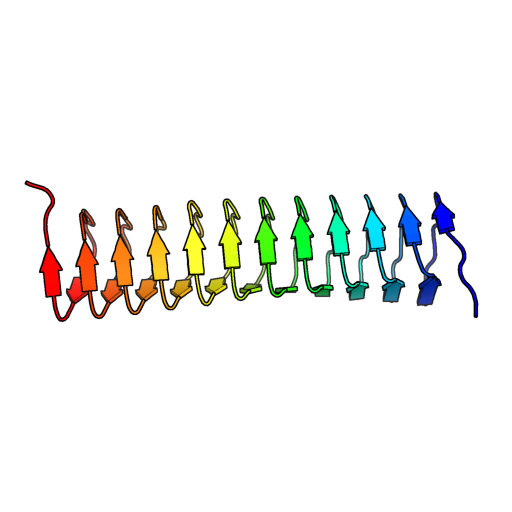.475 1.00 89.12 100 VAL A C 1
ATOM 682 O O . VAL A 1 100 ? -6.454 0.309 4.619 1.00 89.12 100 VAL A O 1
ATOM 685 N N . ALA A 1 101 ? -7.645 -0.257 6.446 1.00 89.06 101 ALA A N 1
ATOM 686 C CA . ALA A 1 101 ? -7.100 -1.602 6.462 1.00 89.06 101 ALA A CA 1
ATOM 687 C C . ALA A 1 101 ? -7.980 -2.692 7.041 1.00 89.06 101 ALA A C 1
ATOM 689 O O . ALA A 1 101 ? -8.789 -2.452 7.918 1.00 89.06 101 ALA A O 1
ATOM 690 N N . SER A 1 102 ? -7.803 -3.933 6.607 1.00 90.75 102 SER A N 1
ATOM 691 C CA . SER A 1 102 ? -8.518 -5.041 7.248 1.00 90.75 102 SER A CA 1
ATOM 692 C C . SER A 1 102 ? -8.023 -5.225 8.694 1.00 90.75 102 SER A C 1
ATOM 694 O O . SER A 1 102 ? -8.831 -5.316 9.621 1.00 90.75 102 SER A O 1
ATOM 696 N N . MET A 1 103 ? -6.709 -5.166 8.916 1.00 89.19 103 MET A N 1
ATOM 697 C CA . MET A 1 103 ? -6.065 -5.296 10.222 1.00 89.19 103 MET A CA 1
ATOM 698 C C . MET A 1 103 ? -4.989 -4.223 10.435 1.00 89.19 103 MET A C 1
ATOM 700 O O . MET A 1 103 ? -4.151 -3.999 9.564 1.00 89.19 103 MET A O 1
ATOM 704 N N . ILE A 1 104 ? -4.975 -3.607 11.618 1.00 87.19 104 ILE A N 1
ATOM 705 C CA . ILE A 1 104 ? -3.966 -2.627 12.042 1.00 87.19 104 ILE A CA 1
ATOM 706 C C . ILE A 1 104 ? -3.315 -3.082 13.346 1.00 87.19 104 ILE A C 1
ATOM 708 O O . ILE A 1 104 ? -4.010 -3.399 14.313 1.00 87.19 104 ILE A O 1
ATOM 712 N N . MET A 1 105 ? -1.982 -3.066 13.384 1.00 86.62 105 MET A N 1
ATOM 713 C CA . MET A 1 105 ? -1.186 -3.409 14.558 1.00 86.62 105 MET A CA 1
ATOM 714 C C . MET A 1 105 ? -0.112 -2.349 14.831 1.00 86.62 105 MET A C 1
ATOM 716 O O . MET A 1 105 ? 0.841 -2.217 14.064 1.00 86.62 105 MET A O 1
ATOM 720 N N . GLY A 1 106 ? -0.221 -1.625 15.947 1.00 75.75 106 GLY A N 1
ATOM 721 C CA . GLY A 1 106 ? 0.848 -0.724 16.397 1.00 75.75 106 GLY A CA 1
ATOM 722 C C . GLY A 1 106 ? 1.067 0.509 15.516 1.00 75.75 106 GLY A C 1
ATOM 723 O O . GLY A 1 106 ? 2.214 0.891 15.327 1.00 75.75 106 GLY A O 1
ATOM 724 N N . CYS A 1 107 ? 0.016 1.095 14.940 1.00 68.56 107 CYS A N 1
ATOM 725 C CA . CYS A 1 107 ? 0.126 2.249 14.033 1.00 68.56 107 CYS A CA 1
ATOM 726 C C . CYS A 1 107 ? -0.378 3.556 14.680 1.00 68.56 107 CYS A C 1
ATOM 728 O O . CYS A 1 107 ? -1.147 3.520 15.646 1.00 68.56 107 CYS A O 1
ATOM 730 N N . GLY A 1 108 ? 0.001 4.706 14.114 1.00 64.56 108 GLY A N 1
ATOM 731 C CA . GLY A 1 108 ? -0.565 6.015 14.440 1.00 64.56 108 GLY A CA 1
ATOM 732 C C . GLY A 1 108 ? -0.805 6.865 13.187 1.00 64.56 108 GLY A C 1
ATOM 733 O O . GLY A 1 108 ? 0.050 7.039 12.326 1.00 64.56 108 GLY A O 1
ATOM 734 N N . SER A 1 109 ? -2.001 7.415 13.017 1.00 66.88 109 SER A N 1
ATOM 735 C CA . SER A 1 109 ? -2.325 8.324 11.918 1.00 66.88 109 SER A CA 1
ATOM 736 C C . SER A 1 109 ? -3.191 9.470 12.426 1.00 66.88 109 SER A C 1
ATOM 738 O O . SER A 1 109 ? -4.300 9.235 12.877 1.00 66.88 109 SER A O 1
ATOM 740 N N . PRO A 1 110 ? -2.758 10.740 12.353 1.00 66.81 110 PRO A N 1
ATOM 741 C CA . PRO A 1 110 ? -3.634 11.845 12.729 1.00 66.81 110 PRO A CA 1
ATOM 742 C C . PRO A 1 110 ? -4.831 12.061 11.790 1.00 66.81 110 PRO A C 1
ATOM 744 O O . PRO A 1 110 ? -5.631 12.949 12.064 1.00 66.81 110 PRO A O 1
ATOM 747 N N . GLY A 1 111 ? -4.947 11.287 10.706 1.00 76.88 111 GLY A N 1
ATOM 748 C CA . GLY A 1 111 ? -6.136 11.235 9.858 1.00 76.88 111 GLY A CA 1
ATOM 749 C C . GLY A 1 111 ? -7.130 10.145 10.272 1.00 76.88 111 GLY A C 1
ATOM 750 O O . GLY A 1 111 ? -6.903 9.389 11.216 1.00 76.88 111 GLY A O 1
ATOM 751 N N . ASP A 1 112 ? -8.225 10.054 9.524 1.00 83.81 112 ASP A N 1
ATOM 752 C CA . ASP A 1 112 ? -9.299 9.100 9.804 1.00 83.81 112 ASP A CA 1
ATOM 753 C C . ASP A 1 112 ? -8.880 7.665 9.480 1.00 83.81 112 ASP A C 1
ATOM 755 O O . ASP A 1 112 ? -8.220 7.397 8.467 1.00 83.81 112 ASP A O 1
ATOM 759 N N . THR A 1 113 ? -9.307 6.728 10.323 1.00 83.25 113 THR A N 1
ATOM 760 C CA . THR A 1 113 ? -8.945 5.316 10.199 1.00 83.25 113 THR A CA 1
ATOM 761 C C . THR A 1 113 ? -10.167 4.427 10.128 1.00 83.25 113 THR A C 1
ATOM 763 O O . THR A 1 113 ? -11.038 4.451 10.995 1.00 83.25 113 THR A O 1
ATOM 766 N N . VAL A 1 114 ? -10.206 3.583 9.100 1.00 86.19 114 VAL A N 1
ATOM 767 C CA . VAL A 1 114 ? -11.235 2.558 8.941 1.00 86.19 114 VAL A CA 1
ATOM 768 C C . VAL A 1 114 ? -10.565 1.199 8.940 1.00 86.19 114 VAL A C 1
ATOM 770 O O . VAL A 1 114 ? -9.763 0.916 8.047 1.00 86.19 114 VAL A O 1
ATOM 773 N N . ALA A 1 115 ? -10.906 0.345 9.907 1.00 86.44 115 ALA A N 1
ATOM 774 C CA . ALA A 1 115 ? -10.392 -1.014 9.909 1.00 86.44 115 ALA A CA 1
ATOM 775 C C . ALA A 1 115 ? -11.346 -2.090 10.400 1.00 86.44 115 ALA A C 1
ATOM 777 O O . ALA A 1 115 ? -12.266 -1.822 11.152 1.00 86.44 115 ALA A O 1
ATOM 778 N N . SER A 1 116 ? -11.144 -3.348 10.015 1.00 88.00 116 SER A N 1
ATOM 779 C CA . SER A 1 116 ? -11.946 -4.417 10.631 1.00 88.00 116 SER A CA 1
ATOM 780 C C . SER A 1 116 ? -11.449 -4.702 12.048 1.00 88.00 116 SER A C 1
ATOM 782 O O . SER A 1 116 ? -12.247 -4.741 12.985 1.00 88.00 116 SER A O 1
ATOM 784 N N . MET A 1 117 ? -10.134 -4.826 12.226 1.00 86.12 117 MET A N 1
ATOM 785 C CA . MET A 1 117 ? -9.503 -5.103 13.516 1.00 86.12 117 MET A CA 1
ATOM 786 C C . MET A 1 117 ? -8.352 -4.137 13.801 1.00 86.12 117 MET A C 1
ATOM 788 O O . MET A 1 117 ? -7.479 -3.947 12.958 1.00 86.12 117 MET A O 1
ATOM 792 N N . ILE A 1 118 ? -8.319 -3.576 15.010 1.00 84.62 118 ILE A N 1
ATOM 793 C CA . ILE A 1 118 ? -7.260 -2.680 15.484 1.00 84.62 118 ILE A CA 1
ATOM 794 C C . ILE A 1 118 ? -6.676 -3.219 16.792 1.00 84.62 118 ILE A C 1
ATOM 796 O O . ILE A 1 118 ? -7.415 -3.452 17.749 1.00 84.62 118 ILE A O 1
ATOM 800 N N . MET A 1 119 ? -5.352 -3.377 16.849 1.00 82.56 119 MET A N 1
ATOM 801 C CA . MET A 1 119 ? -4.610 -3.769 18.051 1.00 82.56 119 MET A CA 1
ATOM 802 C C . MET A 1 119 ? -3.474 -2.781 18.336 1.00 82.56 119 MET A C 1
ATOM 804 O O . MET A 1 119 ? -2.520 -2.710 17.562 1.00 82.56 119 MET A O 1
ATOM 808 N N . GLY A 1 120 ? -3.541 -2.040 19.446 1.00 70.25 120 GLY A N 1
ATOM 809 C CA . GLY A 1 120 ? -2.500 -1.068 19.799 1.00 70.25 120 GLY A CA 1
ATOM 810 C C . GLY A 1 120 ? -2.462 0.111 18.827 1.00 70.25 120 GLY A C 1
ATOM 811 O O . GLY A 1 120 ? -1.620 0.146 17.937 1.00 70.25 120 GLY A O 1
ATOM 812 N N . TYR A 1 121 ? -3.381 1.063 18.968 1.00 65.00 121 TYR A N 1
ATOM 813 C CA . TYR A 1 121 ? -3.484 2.217 18.066 1.00 65.00 121 TYR A CA 1
ATOM 814 C C . TYR A 1 121 ? -3.669 3.510 18.858 1.00 65.00 121 TYR A C 1
ATOM 816 O O . TYR A 1 121 ? -4.308 3.515 19.911 1.00 65.00 121 TYR A O 1
ATOM 824 N N . GLY A 1 122 ? -3.100 4.607 18.376 1.00 62.03 122 GLY A N 1
ATOM 825 C CA . GLY A 1 122 ? -3.260 5.910 19.014 1.00 62.03 122 GLY A CA 1
ATOM 826 C C . GLY A 1 122 ? -3.302 6.992 17.961 1.00 62.03 122 GLY A C 1
ATOM 827 O O . GLY A 1 122 ? -2.327 7.183 17.234 1.00 62.03 122 GLY A O 1
ATOM 828 N N . SER A 1 123 ? -4.441 7.662 17.814 1.00 64.81 123 SER A N 1
ATOM 829 C CA . SER A 1 123 ? -4.621 8.659 16.762 1.00 64.81 123 SER A CA 1
ATOM 830 C C . SER A 1 123 ? -5.600 9.749 17.155 1.00 64.81 123 SER A C 1
ATOM 832 O O . SER A 1 123 ? -6.621 9.465 17.763 1.00 64.81 123 SER A O 1
ATOM 834 N N . PRO A 1 124 ? -5.310 11.017 16.839 1.00 63.00 124 PRO A N 1
ATOM 835 C CA . PRO A 1 124 ? -6.248 12.100 17.094 1.00 63.00 124 PRO A CA 1
ATOM 836 C C . PRO A 1 124 ? -7.419 12.179 16.107 1.00 63.00 124 PRO A C 1
ATOM 838 O O . PRO A 1 124 ? -8.313 12.979 16.354 1.00 63.00 124 PRO A O 1
ATOM 841 N N . GLY A 1 125 ? -7.408 11.404 15.018 1.00 72.25 125 GLY A N 1
ATOM 842 C CA . GLY A 1 125 ? -8.506 11.344 14.049 1.00 72.25 125 GLY A CA 1
ATOM 843 C C . GLY A 1 125 ? -9.627 10.383 14.450 1.00 72.25 125 GLY A C 1
ATOM 844 O O . GLY A 1 125 ? -9.514 9.645 15.435 1.00 72.25 125 GLY A O 1
ATOM 845 N N . ASP A 1 126 ? -10.691 10.369 13.648 1.00 81.25 126 ASP A N 1
ATOM 846 C CA . ASP A 1 126 ? -11.850 9.514 13.894 1.00 81.25 126 ASP A CA 1
ATOM 847 C C . ASP A 1 126 ? -11.553 8.064 13.495 1.00 81.25 126 ASP A C 1
ATOM 849 O O . ASP A 1 126 ? -10.896 7.784 12.486 1.00 81.25 126 ASP A O 1
ATOM 853 N N . THR A 1 127 ? -12.038 7.114 14.295 1.00 80.94 127 THR A N 1
ATOM 854 C CA . THR A 1 127 ? -11.782 5.683 14.089 1.00 80.94 127 THR A CA 1
ATOM 855 C C . THR A 1 127 ? -13.078 4.900 13.946 1.00 80.94 127 THR A C 1
ATOM 857 O O . THR A 1 127 ? -13.927 4.891 14.836 1.00 80.94 127 THR A O 1
ATOM 860 N N . VAL A 1 128 ? -13.203 4.155 12.850 1.00 83.94 128 VAL A N 1
ATOM 861 C CA . VAL A 1 128 ? -14.289 3.194 12.643 1.00 83.94 128 VAL A CA 1
ATOM 862 C C . VAL A 1 128 ? -13.699 1.797 12.571 1.00 83.94 128 VAL A C 1
ATOM 864 O O . VAL A 1 128 ? -12.930 1.503 11.652 1.00 83.94 128 VAL A O 1
ATOM 867 N N . ALA A 1 129 ? -14.069 0.917 13.506 1.00 84.25 129 ALA A N 1
ATOM 868 C CA . ALA A 1 129 ? -13.638 -0.472 13.426 1.00 84.25 129 ALA A CA 1
ATOM 869 C C . ALA A 1 129 ? -14.624 -1.524 13.915 1.00 84.25 129 ALA A C 1
ATOM 871 O O . ALA A 1 129 ? -15.474 -1.265 14.748 1.00 84.25 129 ALA A O 1
ATOM 872 N N . SER A 1 130 ? -14.520 -2.762 13.434 1.00 85.69 130 SER A N 1
ATOM 873 C CA . SER A 1 130 ? -15.369 -3.829 13.993 1.00 85.69 130 SER A CA 1
ATOM 874 C C . SER A 1 130 ? -14.889 -4.226 15.390 1.00 85.69 130 SER A C 1
ATOM 876 O O . SER A 1 130 ? -15.691 -4.354 16.315 1.00 85.69 130 SER A O 1
ATOM 878 N N . THR A 1 131 ? -13.579 -4.376 15.574 1.00 85.00 131 THR A N 1
ATOM 879 C CA . THR A 1 131 ? -12.978 -4.765 16.854 1.00 85.00 131 THR A CA 1
ATOM 880 C C . THR A 1 131 ? -11.759 -3.912 17.165 1.00 85.00 131 THR A C 1
ATOM 882 O O . THR A 1 131 ? -10.873 -3.760 16.326 1.00 85.00 131 THR A O 1
ATOM 885 N N . ILE A 1 132 ? -11.696 -3.393 18.389 1.00 81.69 132 ILE A N 1
ATOM 886 C CA . ILE A 1 132 ? -10.594 -2.575 18.890 1.00 81.69 132 ILE A CA 1
ATOM 887 C C . ILE A 1 132 ? -10.063 -3.181 20.188 1.00 81.69 132 ILE A C 1
ATOM 889 O O . ILE A 1 132 ? -10.827 -3.432 21.120 1.00 81.69 132 ILE A O 1
ATOM 893 N N . MET A 1 133 ? -8.749 -3.382 20.264 1.00 81.31 133 MET A N 1
ATOM 894 C CA . MET A 1 133 ? -8.056 -3.897 21.442 1.00 81.31 133 MET A CA 1
ATOM 895 C C . MET A 1 133 ? -6.882 -2.986 21.816 1.00 81.31 133 MET A C 1
ATOM 897 O O . MET A 1 133 ? -5.902 -2.901 21.077 1.00 81.31 133 MET A O 1
ATOM 901 N N . GLY A 1 134 ? -6.965 -2.323 22.972 1.00 67.19 134 GLY A N 1
ATOM 902 C CA . GLY A 1 134 ? -5.889 -1.483 23.499 1.00 67.19 134 GLY A CA 1
ATOM 903 C C . GLY A 1 134 ? -5.654 -0.233 22.658 1.00 67.19 134 GLY A C 1
ATOM 904 O O . GLY A 1 134 ? -4.667 -0.164 21.928 1.00 67.19 134 GLY A O 1
ATOM 905 N N . CYS A 1 135 ? -6.541 0.757 22.733 1.00 60.66 135 CYS A N 1
ATOM 906 C CA . CYS A 1 135 ? -6.312 2.022 22.039 1.00 60.66 135 CYS A CA 1
ATOM 907 C C . CYS A 1 135 ? -6.750 3.239 22.869 1.00 60.66 135 CYS A C 1
ATOM 909 O O . CYS A 1 135 ? -7.580 3.138 23.777 1.00 60.66 135 CYS A O 1
ATOM 911 N N . GLY A 1 136 ? -6.127 4.378 22.571 1.00 57.69 136 GLY A N 1
ATOM 912 C CA . GLY A 1 136 ? -6.438 5.676 23.160 1.00 57.69 136 GLY A CA 1
ATOM 913 C C . GLY A 1 136 ? -6.297 6.743 22.085 1.00 57.69 136 GLY A C 1
ATOM 914 O O . GLY A 1 136 ? -5.197 6.994 21.595 1.00 57.69 136 GLY A O 1
ATOM 915 N N . SER A 1 137 ? -7.419 7.325 21.684 1.00 62.41 137 SER A N 1
ATOM 916 C CA . SER A 1 137 ? -7.528 8.241 20.550 1.00 62.41 137 SER A CA 1
ATOM 917 C C . SER A 1 137 ? -8.415 9.412 20.955 1.00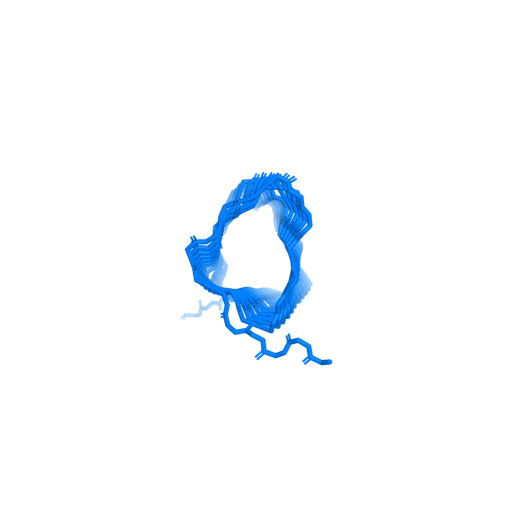 62.41 137 SER A C 1
ATOM 919 O O . SER A 1 137 ? -9.554 9.180 21.329 1.00 62.41 137 SER A O 1
ATOM 921 N N . PRO A 1 138 ? -7.946 10.670 20.946 1.00 60.81 138 PRO A N 1
ATOM 922 C CA . PRO A 1 138 ? -8.794 11.787 21.352 1.00 60.81 138 PRO A CA 1
ATOM 923 C C . PRO A 1 138 ? -9.940 12.117 20.381 1.00 60.81 138 PRO A C 1
ATOM 925 O O . PRO A 1 138 ? -10.763 12.953 20.742 1.00 60.81 138 PRO A O 1
ATOM 928 N N . GLY A 1 139 ? -9.990 11.490 19.199 1.00 70.19 139 GLY A N 1
ATOM 929 C CA . GLY A 1 139 ? -11.098 11.603 18.244 1.00 70.19 139 GLY A CA 1
ATOM 930 C C . GLY A 1 139 ? -12.278 10.675 18.550 1.00 70.19 139 GLY A C 1
ATOM 931 O O . GLY A 1 139 ? -12.246 9.892 19.507 1.00 70.19 139 GLY A O 1
ATOM 932 N N . ASP A 1 140 ? -13.311 10.744 17.712 1.00 79.94 140 ASP A N 1
ATOM 933 C CA . ASP A 1 140 ? -14.523 9.951 17.898 1.00 79.94 140 ASP A CA 1
ATOM 934 C C . ASP A 1 140 ? -14.300 8.508 17.434 1.00 79.94 140 ASP A C 1
ATOM 936 O O . ASP A 1 140 ? -13.596 8.228 16.459 1.00 79.94 140 ASP A O 1
ATOM 940 N N . THR A 1 141 ? -14.877 7.544 18.153 1.00 78.38 141 THR A N 1
ATOM 941 C CA . THR A 1 141 ? -14.706 6.119 17.841 1.00 78.38 141 THR A CA 1
ATOM 942 C C . THR A 1 141 ? -16.035 5.400 17.715 1.00 78.38 141 THR A C 1
ATOM 944 O O . THR A 1 141 ? -16.854 5.391 18.633 1.00 78.38 141 THR A O 1
ATOM 947 N N . VAL A 1 142 ? -16.212 4.707 16.593 1.00 81.88 142 VAL A N 1
ATOM 948 C C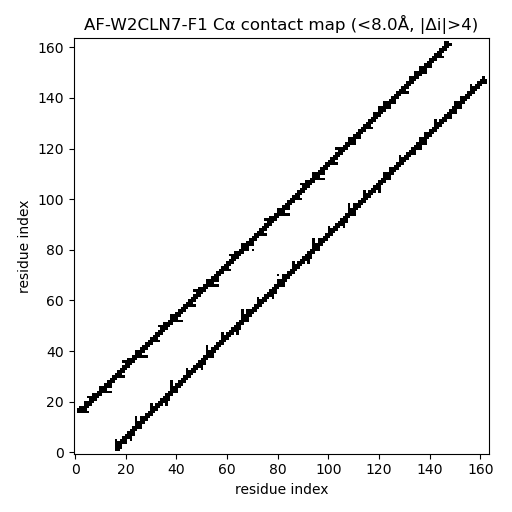A . VAL A 1 142 ? -17.336 3.800 16.363 1.00 81.88 142 VAL A CA 1
ATOM 949 C C . VAL A 1 142 ? -16.802 2.385 16.231 1.00 81.88 142 VAL A C 1
ATOM 951 O O . VAL A 1 142 ? -16.057 2.088 15.294 1.00 81.88 142 VAL A O 1
ATOM 954 N N . ALA A 1 143 ? -17.201 1.492 17.139 1.00 83.25 143 ALA A N 1
ATOM 955 C CA . ALA A 1 143 ? -16.843 0.089 17.009 1.00 83.25 143 ALA A CA 1
ATOM 956 C C . ALA A 1 143 ? -17.893 -0.913 17.464 1.00 83.25 143 ALA A C 1
ATOM 958 O O . ALA A 1 143 ? -18.715 -0.634 18.321 1.00 83.25 143 ALA A O 1
ATOM 959 N N . SER A 1 144 ? -17.874 -2.129 16.916 1.00 85.06 144 SER A N 1
ATOM 960 C CA . SER A 1 144 ? -18.781 -3.171 17.427 1.00 85.06 144 SER A CA 1
ATOM 961 C C . SER A 1 144 ? -18.312 -3.679 18.794 1.00 85.06 144 SER A C 1
ATOM 963 O O . SER A 1 144 ? -19.119 -3.822 19.712 1.00 85.06 144 SER A O 1
ATOM 965 N N . MET A 1 145 ? -17.005 -3.900 18.954 1.00 83.69 145 MET A N 1
ATOM 966 C CA . MET A 1 145 ? -16.398 -4.391 20.191 1.00 83.69 145 MET A CA 1
ATOM 967 C C . MET A 1 145 ? -15.137 -3.600 20.552 1.00 83.69 145 MET A C 1
ATOM 969 O O . MET A 1 145 ? -14.252 -3.432 19.713 1.00 83.69 145 MET A O 1
ATOM 973 N N . ILE A 1 146 ? -15.036 -3.171 21.812 1.00 79.38 146 ILE A N 1
ATOM 974 C CA . ILE A 1 146 ? -13.888 -2.440 22.362 1.00 79.38 146 ILE A CA 1
ATOM 975 C C . ILE A 1 146 ? -13.364 -3.145 23.624 1.00 79.38 146 ILE A C 1
ATOM 977 O O . ILE A 1 146 ? -14.128 -3.416 24.548 1.00 79.38 146 ILE A O 1
ATOM 981 N N . MET A 1 147 ? -12.055 -3.401 23.677 1.00 79.25 147 MET A N 1
ATOM 982 C CA . MET A 1 147 ? -11.342 -4.063 24.780 1.00 79.25 147 MET A CA 1
ATOM 983 C C . MET A 1 147 ? -10.185 -3.187 25.286 1.00 79.25 147 MET A C 1
ATOM 985 O O . MET A 1 147 ? -9.196 -3.031 24.576 1.00 79.25 147 MET A O 1
ATOM 989 N N . GLY A 1 148 ? -10.257 -2.663 26.515 1.00 65.44 148 GLY A N 1
ATOM 990 C CA . GLY A 1 148 ? -9.182 -1.860 27.124 1.00 65.44 148 GLY A CA 1
ATOM 991 C C . GLY A 1 148 ? -8.979 -0.508 26.435 1.00 65.44 148 GLY A C 1
ATOM 992 O O . GLY A 1 148 ? -8.046 -0.337 25.655 1.00 65.44 148 GLY A O 1
ATOM 993 N N . TYR A 1 149 ? -9.872 0.442 26.709 1.00 62.09 149 TYR A N 1
ATOM 994 C CA . TYR A 1 149 ? -9.967 1.703 25.975 1.00 62.09 149 TYR A CA 1
ATOM 995 C C . TYR A 1 149 ? -10.018 2.897 26.922 1.00 62.09 149 TYR A C 1
ATOM 997 O O . TYR A 1 149 ? -10.682 2.844 27.958 1.00 62.09 149 TYR A O 1
ATOM 1005 N N . GLY A 1 150 ? -9.313 3.963 26.556 1.00 56.31 150 GLY A N 1
ATOM 1006 C CA . GLY A 1 150 ? -9.289 5.223 27.287 1.00 56.31 150 GLY A CA 1
ATOM 1007 C C . GLY A 1 150 ? -9.127 6.379 26.314 1.00 56.31 150 GLY A C 1
ATOM 1008 O O . GLY A 1 150 ? -8.002 6.728 25.958 1.00 56.31 150 GLY A O 1
ATOM 1009 N N . SER A 1 151 ? -10.248 6.969 25.904 1.00 62.09 151 SER A N 1
ATOM 1010 C CA . SER A 1 151 ? -10.266 8.148 25.042 1.00 62.09 151 SER A CA 1
ATOM 1011 C C . SER A 1 151 ? -11.108 9.264 25.646 1.00 62.09 151 SER A C 1
ATOM 1013 O O . SER A 1 151 ? -12.132 8.983 26.268 1.00 62.09 151 SER A O 1
ATOM 1015 N N . PRO A 1 152 ? -10.697 10.526 25.459 1.00 59.66 152 PRO A N 1
ATOM 1016 C CA . PRO A 1 152 ? -11.499 11.687 25.826 1.00 59.66 152 PRO A CA 1
ATOM 1017 C C . PRO A 1 152 ? -12.612 12.039 24.816 1.00 59.66 152 PRO A C 1
ATOM 1019 O O . PRO A 1 152 ? -13.426 12.896 25.148 1.00 59.66 152 PRO A O 1
ATOM 1022 N N . GLY A 1 153 ? -12.634 11.433 23.619 1.00 65.50 153 GLY A N 1
ATOM 1023 C CA . GLY A 1 153 ? -13.651 11.654 22.574 1.00 65.50 153 GLY A CA 1
ATOM 1024 C C . GLY A 1 153 ? -14.915 10.798 22.730 1.00 65.50 153 GLY A C 1
ATOM 1025 O O . GLY A 1 153 ? -14.978 9.910 23.590 1.00 65.50 153 GLY A O 1
ATOM 1026 N N . ASP A 1 154 ? -15.923 11.039 21.885 1.00 76.50 154 ASP A N 1
ATOM 1027 C CA . ASP A 1 154 ? -17.193 10.315 21.958 1.00 76.50 154 ASP A CA 1
ATOM 1028 C C . ASP A 1 154 ? -17.033 8.889 21.407 1.00 76.50 154 ASP A C 1
ATOM 1030 O O . ASP A 1 154 ? -16.491 8.652 20.326 1.00 76.50 154 ASP A O 1
ATOM 1034 N N . THR A 1 155 ? -17.500 7.895 22.171 1.00 74.12 155 THR A N 1
ATOM 1035 C CA . THR A 1 155 ? -17.365 6.475 21.812 1.00 74.12 155 THR A CA 1
ATOM 1036 C C . THR A 1 155 ? -18.726 5.811 21.681 1.00 74.12 155 THR A C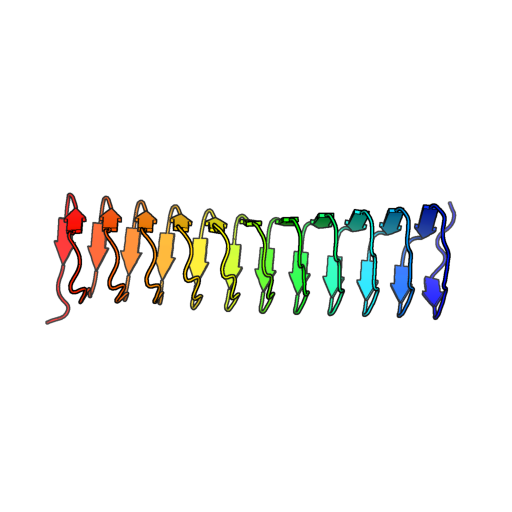 1
ATOM 1038 O O . THR A 1 155 ? -19.491 5.729 22.642 1.00 74.12 155 THR A O 1
ATOM 1041 N N . VAL A 1 156 ? -19.003 5.260 20.501 1.00 79.19 156 VAL A N 1
ATOM 1042 C CA . VAL A 1 156 ? -20.180 4.429 20.240 1.00 79.19 156 VAL A CA 1
ATOM 1043 C C . VAL A 1 156 ? -19.723 2.992 20.053 1.00 79.19 156 VAL A C 1
ATOM 1045 O O . VAL A 1 156 ? -19.070 2.668 19.059 1.00 79.19 156 VAL A O 1
ATOM 1048 N N . ALA A 1 157 ? -20.094 2.113 20.987 1.00 81.69 157 ALA A N 1
ATOM 1049 C CA . ALA A 1 157 ? -19.855 0.690 20.816 1.00 81.69 157 ALA A CA 1
ATOM 1050 C C . ALA A 1 157 ? -20.979 -0.212 21.301 1.00 81.69 157 ALA A C 1
ATOM 1052 O O . ALA A 1 157 ? -21.650 0.075 22.291 1.00 81.69 157 ALA A O 1
ATOM 1053 N N . SER A 1 158 ? -21.169 -1.330 20.595 1.00 83.50 158 SER A N 1
ATOM 1054 C CA . SER A 1 158 ? -22.153 -2.343 20.989 1.00 83.50 158 SER A CA 1
ATOM 1055 C C . SER A 1 158 ? -21.711 -3.111 22.237 1.00 83.50 158 SER A C 1
ATOM 1057 O O . SER A 1 158 ? -22.552 -3.512 23.036 1.00 83.50 158 SER A O 1
ATOM 1059 N N . MET A 1 159 ? -20.402 -3.304 22.425 1.00 82.75 159 MET A N 1
ATOM 1060 C CA . MET A 1 159 ? -19.829 -3.945 23.607 1.00 82.75 159 MET A CA 1
ATOM 1061 C C . MET A 1 159 ? -18.499 -3.289 23.994 1.00 82.75 159 MET A C 1
ATOM 1063 O O . MET A 1 159 ? -17.592 -3.190 23.167 1.00 82.75 159 MET A O 1
ATOM 1067 N N . ILE A 1 160 ? -18.370 -2.889 25.263 1.00 78.19 160 ILE A N 1
ATOM 1068 C CA . ILE A 1 160 ? -17.137 -2.341 25.846 1.00 78.19 160 ILE A CA 1
ATOM 1069 C C . ILE A 1 160 ? -16.725 -3.215 27.032 1.00 78.19 160 ILE A C 1
ATOM 1071 O O . ILE A 1 160 ? -17.523 -3.460 27.934 1.00 78.19 160 ILE A O 1
ATOM 1075 N N . MET A 1 161 ? -15.473 -3.664 27.035 1.00 77.19 161 MET A N 1
ATOM 1076 C CA . MET A 1 161 ? -14.855 -4.426 28.117 1.00 77.19 161 MET A CA 1
ATOM 1077 C C . MET A 1 161 ? -13.598 -3.695 28.598 1.00 77.19 161 MET A C 1
ATOM 1079 O O . MET A 1 161 ? -12.599 -3.583 27.885 1.00 77.19 161 MET A O 1
ATOM 1083 N N . SER A 1 162 ? -13.641 -3.174 29.821 1.00 67.75 162 SER A N 1
ATOM 1084 C CA . SER A 1 162 ? -12.474 -2.607 30.498 1.00 67.75 162 SER A CA 1
ATOM 1085 C C . SER A 1 162 ? -11.547 -3.723 30.985 1.00 67.75 162 SER A C 1
ATOM 1087 O O . SER A 1 162 ? -12.027 -4.750 31.466 1.00 67.75 162 SER A O 1
ATOM 1089 N N . TRP A 1 163 ? -10.228 -3.526 30.894 1.00 61.91 163 TRP A N 1
ATOM 1090 C CA . TRP A 1 163 ? -9.295 -4.380 31.636 1.00 61.91 163 TRP A CA 1
ATOM 1091 C C . TRP A 1 163 ? -9.509 -4.137 33.137 1.00 61.91 163 TRP A C 1
ATOM 1093 O O . TRP A 1 163 ? -9.668 -2.986 33.547 1.00 61.91 163 TRP A O 1
ATOM 1103 N N . ALA A 1 164 ? -9.604 -5.222 33.908 1.00 48.31 164 ALA A N 1
ATOM 1104 C CA . ALA A 1 164 ? -9.734 -5.204 35.366 1.00 48.31 164 ALA A CA 1
ATOM 1105 C C . ALA A 1 164 ? -8.383 -4.955 36.045 1.00 48.31 164 ALA A C 1
ATOM 1107 O O . ALA A 1 164 ? -7.364 -5.448 35.506 1.00 48.31 164 ALA A O 1
#